Protein AF-A0A3N4ZU89-F1 (afdb_monomer_lite)

Secondary structure (DSSP, 8-state):
-HHHHHHHHHHHHHH---HHHHHHS-HHHHHHHHHHHHHHHHHHHTSPPPTTTT-

Organism: NCBI:txid154117

Foldseek 3Di:
DVVLVVLLVQLCVPPVDDPVVSVPDDPVRSVVSSVVVVVVVVVVVPDPPDPPPVD

Structure (mmCIF, N/CA/C/O backbone):
data_AF-A0A3N4ZU89-F1
#
_entry.id   AF-A0A3N4ZU89-F1
#
loop_
_atom_site.group_PDB
_atom_site.id
_atom_site.type_symbol
_atom_site.label_atom_id
_atom_site.label_alt_id
_atom_site.label_comp_id
_atom_site.label_asym_id
_atom_site.label_entity_id
_atom_site.label_seq_id
_atom_site.pdbx_PDB_ins_code
_atom_site.Cartn_x
_atom_site.Cartn_y
_atom_site.Cartn_z
_atom_site.occupancy
_atom_site.B_iso_or_equiv
_atom_site.auth_seq_id
_atom_site.auth_comp_id
_atom_site.auth_asym_id
_atom_site.auth_atom_id
_atom_site.pdbx_PDB_model_num
ATOM 1 N N . MET A 1 1 ? -9.176 -14.017 6.836 1.00 57.19 1 MET A N 1
ATOM 2 C CA . MET A 1 1 ? -7.985 -13.612 7.619 1.00 57.19 1 MET A CA 1
ATOM 3 C C . MET A 1 1 ? -6.691 -13.745 6.821 1.00 57.19 1 MET A C 1
ATOM 5 O O . MET A 1 1 ? -5.967 -12.764 6.778 1.00 57.19 1 MET A O 1
ATOM 9 N N . ALA A 1 2 ? -6.418 -14.876 6.151 1.00 65.00 2 ALA A N 1
ATOM 10 C CA . ALA A 1 2 ? -5.193 -15.052 5.349 1.00 65.00 2 ALA A CA 1
ATOM 11 C C . ALA A 1 2 ? -4.981 -13.939 4.298 1.00 65.00 2 ALA A C 1
ATOM 13 O O . ALA A 1 2 ? -3.922 -13.329 4.257 1.00 65.00 2 ALA A O 1
ATOM 14 N N . GLN A 1 3 ? -6.037 -13.585 3.560 1.00 84.31 3 GLN A N 1
ATOM 15 C CA . GLN A 1 3 ? -5.972 -12.597 2.478 1.00 84.31 3 GLN A CA 1
ATOM 16 C C . GLN A 1 3 ? -5.667 -11.158 2.942 1.00 84.31 3 GLN A C 1
ATOM 18 O O . GLN A 1 3 ? -5.044 -10.401 2.211 1.00 84.31 3 GLN A O 1
ATOM 23 N N . LEU A 1 4 ? -6.058 -10.780 4.169 1.00 90.62 4 LEU A N 1
AT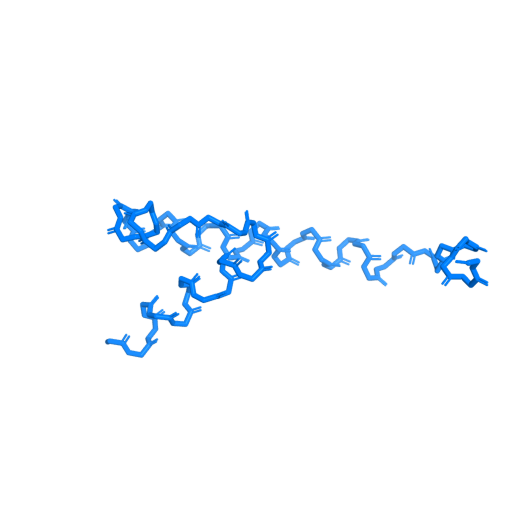OM 24 C CA . LEU A 1 4 ? -5.781 -9.444 4.716 1.00 90.62 4 LEU A CA 1
ATOM 25 C C . LEU A 1 4 ? -4.280 -9.248 4.947 1.00 90.62 4 LEU A C 1
ATOM 27 O O . LEU A 1 4 ? -3.698 -8.282 4.467 1.00 90.62 4 LEU A O 1
ATOM 31 N N . TYR A 1 5 ? -3.662 -10.166 5.691 1.00 94.12 5 TYR A N 1
ATOM 32 C CA . TYR A 1 5 ? -2.242 -10.062 6.018 1.00 94.12 5 TYR A CA 1
ATOM 33 C C . TYR A 1 5 ? -1.360 -10.244 4.788 1.00 94.12 5 TYR A C 1
ATOM 35 O O . TYR A 1 5 ? -0.321 -9.602 4.702 1.00 94.12 5 TYR A O 1
ATOM 43 N N . GLU A 1 6 ? -1.789 -11.061 3.829 1.00 94.75 6 GLU A N 1
ATOM 44 C CA . GLU A 1 6 ? -1.107 -11.220 2.546 1.00 94.75 6 GLU A CA 1
ATOM 45 C C . GLU A 1 6 ? -1.088 -9.908 1.745 1.00 94.75 6 GLU A C 1
ATOM 47 O O . GLU A 1 6 ? -0.020 -9.457 1.339 1.00 94.75 6 GLU A O 1
ATOM 52 N N . GLU A 1 7 ? -2.237 -9.236 1.598 1.00 95.56 7 GLU A N 1
ATOM 53 C CA . GLU A 1 7 ? -2.322 -7.922 0.942 1.00 95.56 7 GLU A CA 1
ATOM 54 C C . GLU A 1 7 ? -1.451 -6.878 1.639 1.00 95.56 7 GLU A C 1
ATOM 56 O O . GLU A 1 7 ? -0.709 -6.138 0.995 1.00 95.56 7 GLU A O 1
ATOM 61 N N . MET A 1 8 ? -1.520 -6.823 2.970 1.00 96.31 8 MET A N 1
ATOM 62 C CA . MET A 1 8 ? -0.723 -5.882 3.749 1.00 96.31 8 MET A CA 1
ATOM 63 C C . MET A 1 8 ? 0.775 -6.167 3.624 1.00 96.31 8 MET A C 1
ATOM 65 O O . MET A 1 8 ? 1.547 -5.232 3.443 1.00 96.31 8 MET A O 1
ATOM 69 N N . ALA A 1 9 ? 1.195 -7.432 3.695 1.00 96.00 9 ALA A N 1
ATOM 70 C CA . ALA A 1 9 ? 2.596 -7.819 3.555 1.00 96.00 9 ALA A CA 1
ATOM 71 C C . ALA A 1 9 ? 3.134 -7.474 2.162 1.00 96.00 9 ALA A C 1
ATOM 73 O O . ALA A 1 9 ? 4.238 -6.946 2.051 1.00 96.00 9 ALA A O 1
ATOM 74 N N . PHE A 1 10 ? 2.339 -7.707 1.116 1.00 95.81 10 PHE A N 1
ATOM 75 C CA . PHE A 1 10 ? 2.704 -7.349 -0.250 1.00 95.81 10 PHE A CA 1
ATOM 76 C C . PHE A 1 10 ? 2.906 -5.836 -0.410 1.00 95.81 10 PHE A C 1
ATOM 78 O O . PHE A 1 10 ? 3.930 -5.396 -0.929 1.00 95.81 10 PHE A O 1
ATOM 85 N N . ILE A 1 11 ? 1.978 -5.023 0.103 1.00 96.38 11 ILE A N 1
ATOM 86 C CA . ILE A 1 11 ? 2.106 -3.560 0.051 1.00 96.38 11 ILE A CA 1
ATOM 87 C C . ILE A 1 11 ? 3.292 -3.085 0.908 1.00 96.38 11 ILE A C 1
ATOM 89 O O . ILE A 1 11 ? 4.081 -2.256 0.456 1.00 96.38 11 ILE A O 1
ATOM 93 N N . ALA A 1 12 ? 3.462 -3.629 2.117 1.00 97.00 12 ALA A N 1
ATOM 94 C CA . ALA A 1 12 ? 4.576 -3.295 3.006 1.00 97.00 12 ALA A CA 1
ATOM 95 C C . ALA A 1 12 ? 5.939 -3.636 2.387 1.00 97.00 12 ALA A C 1
ATOM 97 O O . ALA A 1 12 ? 6.907 -2.906 2.592 1.00 97.00 12 ALA A O 1
ATOM 98 N N . TYR A 1 13 ? 6.024 -4.720 1.618 1.00 95.81 13 TYR A N 1
ATOM 99 C CA . TYR A 1 13 ? 7.247 -5.106 0.924 1.00 95.81 13 TYR A CA 1
ATOM 100 C C . TYR A 1 13 ? 7.665 -4.078 -0.139 1.00 95.81 13 TYR A C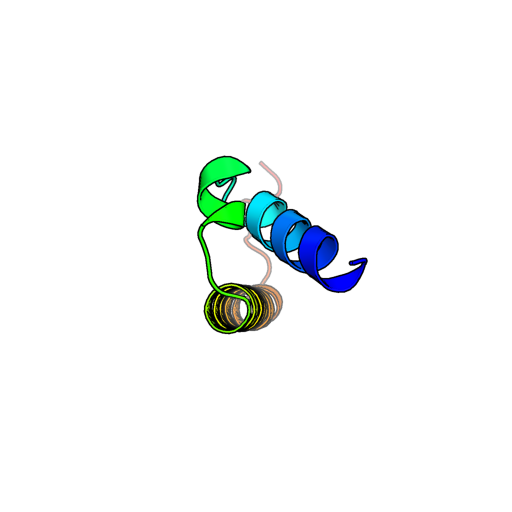 1
ATOM 102 O O . TYR A 1 13 ? 8.852 -3.800 -0.268 1.00 95.81 13 TYR A O 1
ATOM 110 N N . HIS A 1 14 ? 6.707 -3.481 -0.857 1.00 94.56 14 HIS A N 1
ATOM 111 C CA . HIS A 1 14 ? 6.992 -2.547 -1.954 1.00 94.56 14 HIS A CA 1
ATOM 112 C C . HIS A 1 14 ? 7.062 -1.072 -1.540 1.00 94.56 14 HIS A C 1
ATOM 114 O O . HIS A 1 14 ? 7.874 -0.327 -2.083 1.00 94.56 14 HIS A O 1
ATOM 120 N N . PHE A 1 15 ? 6.213 -0.630 -0.611 1.00 94.50 15 PHE A N 1
ATOM 121 C CA . PHE A 1 15 ? 6.139 0.779 -0.203 1.00 94.50 15 PHE A CA 1
ATOM 122 C C . PHE A 1 15 ? 6.628 1.041 1.218 1.00 94.50 15 PHE A C 1
ATOM 124 O O . PHE A 1 15 ? 6.732 2.200 1.616 1.00 94.50 15 PHE A O 1
ATOM 131 N N . HIS A 1 16 ? 6.936 -0.008 1.986 1.00 94.81 16 HIS A N 1
ATOM 132 C CA . HIS A 1 16 ? 7.429 0.100 3.363 1.00 94.81 16 HIS A CA 1
ATOM 133 C C . HIS A 1 16 ? 6.509 0.900 4.294 1.00 94.81 16 HIS A C 1
ATOM 135 O O . HIS A 1 16 ? 6.955 1.481 5.283 1.00 94.81 16 HIS A O 1
ATOM 141 N N . TRP A 1 17 ? 5.209 0.915 3.992 1.00 96.25 17 TRP A N 1
ATOM 142 C CA . TRP A 1 17 ? 4.216 1.557 4.841 1.00 96.25 17 TRP A CA 1
ATOM 143 C C . TRP A 1 17 ? 4.099 0.839 6.188 1.00 96.25 17 TRP A C 1
ATOM 145 O O . TRP A 1 17 ? 4.162 -0.396 6.247 1.00 96.25 17 TRP A O 1
ATOM 155 N N . PRO A 1 18 ? 3.905 1.589 7.285 1.00 96.12 18 PRO A N 1
ATOM 156 C CA . PRO A 1 18 ? 3.754 1.006 8.604 1.00 96.12 18 PRO A CA 1
ATOM 157 C C . PRO A 1 18 ? 2.456 0.196 8.696 1.00 96.12 18 PRO A C 1
ATOM 159 O O . PRO A 1 18 ? 1.433 0.525 8.093 1.00 96.12 18 PRO A O 1
ATOM 162 N N . GLN A 1 19 ? 2.466 -0.850 9.527 1.00 94.19 19 GLN A N 1
ATOM 163 C CA . GLN A 1 19 ? 1.304 -1.721 9.734 1.00 94.19 19 GLN A CA 1
ATOM 164 C C . GLN A 1 19 ? 0.035 -0.940 10.115 1.00 94.19 19 GLN A C 1
ATOM 166 O O . GLN A 1 19 ? -1.061 -1.316 9.707 1.00 94.19 19 GLN A O 1
ATOM 171 N N . THR A 1 20 ? 0.173 0.140 10.886 1.00 96.00 20 THR A N 1
ATOM 172 C CA . THR A 1 20 ? -0.943 0.991 11.321 1.00 96.00 20 THR A CA 1
ATOM 173 C C . THR A 1 20 ? -1.665 1.658 10.153 1.00 96.00 20 THR A C 1
ATOM 175 O O . THR A 1 20 ? -2.891 1.729 10.164 1.00 96.00 20 THR A O 1
ATOM 178 N N . GLU A 1 21 ? -0.931 2.095 9.133 1.00 95.81 21 GLU A N 1
ATOM 179 C CA . GLU A 1 21 ? -1.491 2.695 7.921 1.00 95.81 21 GLU A CA 1
ATOM 180 C C . GLU A 1 21 ? -2.161 1.635 7.041 1.00 95.81 21 GLU A C 1
ATOM 182 O O . GLU A 1 21 ? -3.256 1.829 6.530 1.00 95.81 21 GLU A O 1
ATOM 187 N N . LEU A 1 22 ? -1.575 0.444 6.945 1.00 95.50 22 LEU A N 1
ATOM 188 C CA . LEU A 1 22 ? -2.168 -0.655 6.180 1.00 95.50 22 LEU A CA 1
ATOM 189 C C . LEU A 1 22 ? -3.451 -1.215 6.818 1.00 95.50 22 LEU A C 1
ATOM 191 O O . LEU A 1 22 ? -4.353 -1.672 6.106 1.00 95.50 22 LEU A O 1
ATOM 195 N N . MET A 1 23 ? -3.535 -1.167 8.151 1.00 94.81 23 MET A N 1
ATOM 196 C CA . MET A 1 23 ? -4.726 -1.558 8.910 1.00 94.81 23 MET A CA 1
ATOM 197 C C . MET A 1 23 ? -5.877 -0.558 8.762 1.00 94.81 23 MET A C 1
ATOM 199 O O . MET A 1 23 ? -7.027 -0.957 8.936 1.00 94.81 23 MET A O 1
ATOM 203 N N . SER A 1 24 ? -5.600 0.714 8.450 1.00 96.44 24 SER A N 1
ATOM 204 C CA . SER A 1 24 ? -6.646 1.731 8.272 1.00 96.44 24 SER A CA 1
ATOM 205 C C . SER A 1 24 ? -7.284 1.703 6.881 1.00 96.44 24 SER A C 1
ATOM 207 O O . SER A 1 24 ? -8.387 2.216 6.710 1.00 96.44 24 SER A O 1
ATOM 209 N N . LEU A 1 25 ? -6.625 1.078 5.900 1.00 95.88 25 LEU A N 1
ATOM 210 C CA . LEU A 1 25 ? -7.171 0.912 4.557 1.00 95.88 25 LEU A CA 1
ATOM 211 C C . LEU A 1 25 ? -8.395 -0.012 4.561 1.00 95.88 25 LEU A C 1
ATOM 213 O O . LEU A 1 25 ? -8.431 -1.055 5.220 1.00 95.88 25 LEU A O 1
ATOM 217 N N . GLU A 1 26 ? -9.379 0.301 3.731 1.00 95.94 26 GLU A N 1
ATOM 218 C CA . GLU A 1 26 ? -10.420 -0.657 3.381 1.00 95.94 26 GLU A CA 1
ATOM 219 C C . GLU A 1 26 ? -9.849 -1.768 2.487 1.00 95.94 26 GLU A C 1
ATOM 221 O O . GLU A 1 26 ? -8.847 -1.595 1.786 1.00 95.94 26 GLU A O 1
ATOM 226 N N . HIS A 1 27 ? -10.508 -2.928 2.457 1.00 93.44 27 HIS A N 1
ATOM 227 C CA . HIS A 1 27 ? -10.066 -4.042 1.611 1.00 93.44 27 HIS A CA 1
ATOM 228 C C . HIS A 1 27 ? -10.003 -3.656 0.128 1.00 93.44 27 HIS A C 1
ATOM 230 O O . HIS A 1 27 ? -9.019 -3.966 -0.536 1.00 93.44 27 HIS A O 1
ATOM 236 N N . ALA A 1 28 ? -10.978 -2.890 -0.371 1.00 95.62 28 ALA A N 1
ATOM 237 C CA . ALA A 1 28 ? -10.968 -2.392 -1.747 1.00 95.62 28 ALA A CA 1
ATOM 238 C C . ALA A 1 28 ? -9.747 -1.503 -2.051 1.00 95.62 28 ALA A C 1
ATOM 240 O O . ALA A 1 28 ? -9.171 -1.586 -3.135 1.00 95.62 28 ALA A O 1
ATOM 241 N N . GLN A 1 29 ? -9.315 -0.687 -1.086 1.00 97.06 29 GLN A N 1
ATOM 242 C CA . GLN A 1 29 ? -8.135 0.161 -1.245 1.00 97.06 29 GLN A CA 1
ATOM 243 C C . GLN A 1 29 ? -6.855 -0.677 -1.290 1.00 97.06 29 GLN A C 1
ATOM 245 O O . GLN A 1 29 ? -6.033 -0.470 -2.180 1.00 97.06 29 GLN A O 1
ATOM 250 N N . ARG A 1 30 ? -6.705 -1.666 -0.396 1.00 96.25 30 ARG A N 1
ATOM 251 C CA . ARG A 1 30 ? -5.566 -2.602 -0.444 1.00 96.25 30 ARG A CA 1
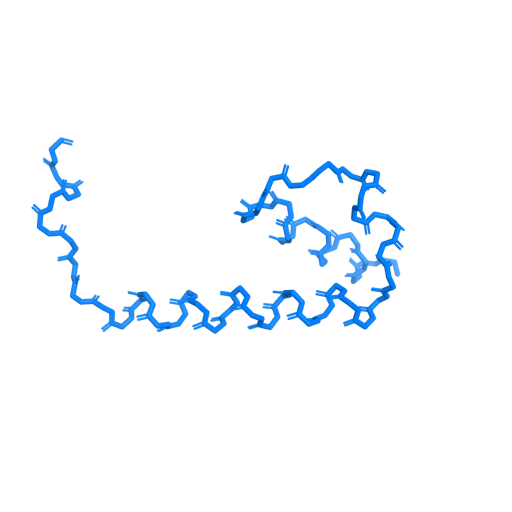ATOM 252 C C . ARG A 1 30 ? -5.497 -3.350 -1.773 1.00 96.25 30 ARG A C 1
ATOM 254 O O . ARG A 1 30 ? -4.441 -3.387 -2.394 1.00 96.25 30 ARG A O 1
ATOM 261 N N . ARG A 1 31 ? -6.628 -3.882 -2.246 1.00 95.62 31 ARG A N 1
ATOM 262 C CA . ARG A 1 31 ? -6.723 -4.574 -3.543 1.00 95.62 31 ARG A CA 1
ATOM 263 C C . ARG A 1 31 ? -6.249 -3.691 -4.696 1.00 95.62 31 ARG A C 1
ATOM 265 O O . ARG A 1 31 ? -5.427 -4.133 -5.494 1.00 95.62 31 ARG A O 1
ATOM 272 N N . ARG A 1 32 ? -6.699 -2.433 -4.732 1.00 96.81 32 ARG A N 1
ATOM 273 C CA . ARG A 1 32 ? -6.264 -1.460 -5.739 1.00 96.81 32 ARG A CA 1
ATOM 274 C C . ARG A 1 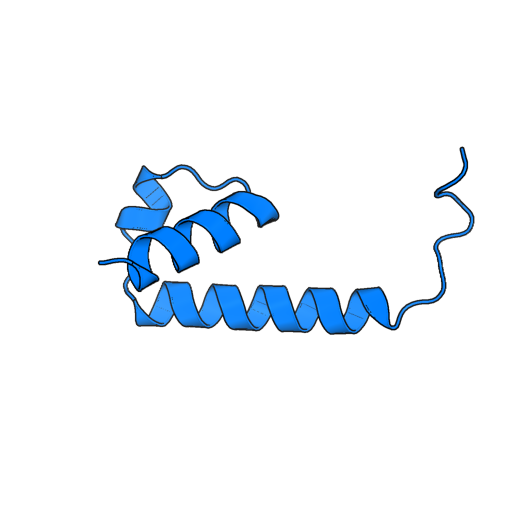32 ? -4.752 -1.236 -5.696 1.00 96.81 32 ARG A C 1
ATOM 276 O O . ARG A 1 32 ? -4.112 -1.254 -6.739 1.00 96.81 32 ARG A O 1
ATOM 283 N N . TRP A 1 33 ? -4.166 -1.074 -4.512 1.00 96.75 33 TRP A N 1
ATOM 284 C CA . TRP A 1 33 ? -2.713 -0.919 -4.391 1.00 96.75 33 TRP A CA 1
ATOM 285 C C . TRP A 1 33 ? -1.948 -2.147 -4.887 1.00 96.75 33 TRP A C 1
ATOM 287 O O . TRP A 1 33 ? -0.987 -1.991 -5.638 1.00 96.75 33 TRP A O 1
ATOM 297 N N . CYS A 1 34 ? -2.399 -3.359 -4.555 1.00 95.94 34 CYS A N 1
ATOM 298 C CA . CYS A 1 34 ? -1.804 -4.585 -5.091 1.00 95.94 34 CYS A CA 1
ATOM 299 C C . CYS A 1 34 ? -1.855 -4.632 -6.631 1.00 95.94 34 CYS A C 1
ATOM 301 O O . CYS A 1 34 ? -0.889 -5.059 -7.271 1.00 95.94 34 CYS A O 1
ATOM 303 N N . GLU A 1 35 ? -2.959 -4.181 -7.236 1.00 95.88 35 GLU A N 1
ATOM 304 C CA . GLU A 1 35 ? -3.113 -4.103 -8.693 1.00 95.88 35 GLU A CA 1
ATOM 305 C C . GLU A 1 35 ? -2.158 -3.085 -9.327 1.00 95.88 35 GLU A C 1
ATOM 307 O O . GLU A 1 35 ? -1.515 -3.410 -10.328 1.00 95.88 35 GLU A O 1
ATOM 312 N N . GLU A 1 36 ? -2.020 -1.889 -8.747 1.00 97.31 36 GLU A N 1
ATOM 313 C CA . GLU A 1 36 ? -1.100 -0.851 -9.237 1.00 97.31 36 GLU A CA 1
ATOM 314 C C . GLU A 1 36 ? 0.365 -1.292 -9.136 1.00 97.31 36 GLU A C 1
ATOM 316 O O . GLU A 1 36 ? 1.103 -1.205 -10.118 1.00 97.31 36 GLU A O 1
ATOM 321 N N . ILE A 1 37 ? 0.773 -1.852 -7.991 1.00 94.94 37 ILE A N 1
ATOM 322 C CA . ILE A 1 37 ? 2.121 -2.413 -7.799 1.00 94.94 37 ILE A CA 1
ATOM 323 C C . ILE A 1 37 ? 2.404 -3.473 -8.870 1.00 9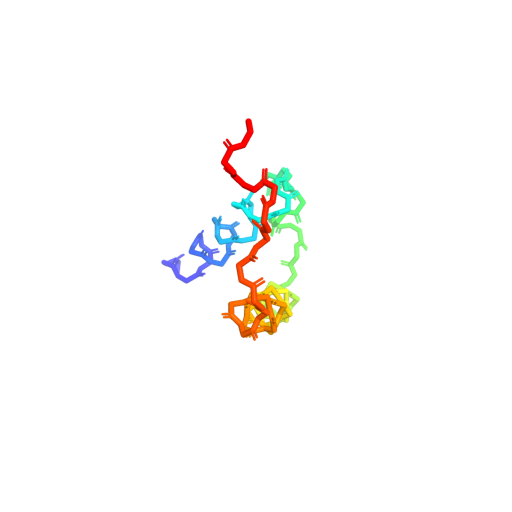4.94 37 ILE A C 1
ATOM 325 O O . ILE A 1 37 ? 3.432 -3.435 -9.544 1.00 94.94 37 ILE A O 1
ATOM 329 N N . SER A 1 38 ? 1.459 -4.389 -9.090 1.00 91.69 38 SER A N 1
ATOM 330 C CA . SER A 1 38 ? 1.615 -5.443 -10.094 1.00 91.69 38 SER A CA 1
ATOM 331 C C . SER A 1 38 ? 1.690 -4.887 -11.520 1.00 91.69 38 SER A C 1
ATOM 333 O O . SER A 1 38 ? 2.415 -5.427 -12.354 1.00 91.69 38 SER A O 1
ATOM 335 N N . GLN A 1 39 ? 0.943 -3.823 -11.833 1.00 93.44 39 GLN A N 1
ATOM 336 C CA . GLN A 1 39 ? 1.031 -3.146 -13.129 1.00 93.44 39 GLN A CA 1
ATOM 337 C C . GLN A 1 39 ? 2.393 -2.484 -13.337 1.00 93.44 39 GLN A C 1
ATOM 339 O O . GLN A 1 39 ? 2.946 -2.589 -14.432 1.00 93.44 39 GLN A O 1
ATOM 344 N N . ILE A 1 40 ? 2.928 -1.824 -12.309 1.00 91.88 40 ILE A N 1
ATOM 345 C CA . ILE A 1 40 ? 4.253 -1.199 -12.348 1.00 91.88 40 ILE A CA 1
ATOM 346 C C . ILE A 1 40 ? 5.325 -2.269 -12.562 1.00 91.88 40 ILE A C 1
ATOM 348 O O . ILE A 1 40 ? 6.094 -2.152 -13.513 1.00 91.88 40 ILE A O 1
ATOM 352 N N . ASN A 1 41 ? 5.316 -3.343 -11.768 1.00 88.19 41 ASN A N 1
ATOM 353 C CA . ASN A 1 41 ? 6.296 -4.425 -11.894 1.00 88.19 41 ASN A CA 1
ATOM 354 C C . ASN A 1 41 ? 6.252 -5.061 -13.288 1.00 88.19 41 ASN A C 1
ATOM 356 O O . ASN A 1 41 ? 7.285 -5.173 -13.929 1.00 88.19 41 ASN A O 1
ATOM 360 N N . ARG A 1 42 ? 5.062 -5.339 -13.842 1.00 88.38 42 ARG A N 1
ATOM 361 C CA . ARG A 1 42 ? 4.946 -5.852 -15.223 1.00 88.38 42 ARG A CA 1
ATOM 362 C C . ARG A 1 42 ? 5.529 -4.910 -16.279 1.00 88.38 42 ARG A C 1
ATOM 364 O O . ARG A 1 42 ? 6.021 -5.381 -17.300 1.00 88.38 42 ARG A O 1
ATOM 371 N N . ARG A 1 43 ? 5.435 -3.590 -16.080 1.00 88.75 43 ARG A N 1
ATOM 372 C CA . ARG A 1 43 ? 6.035 -2.599 -16.993 1.00 88.75 43 ARG A CA 1
ATOM 373 C C . ARG A 1 43 ? 7.556 -2.554 -16.849 1.00 88.75 43 ARG A C 1
ATOM 375 O O . ARG A 1 43 ? 8.231 -2.379 -17.856 1.00 88.75 43 ARG A O 1
ATOM 382 N N . LEU A 1 44 ? 8.070 -2.708 -15.629 1.00 86.00 44 LEU A N 1
ATOM 383 C CA . LEU A 1 44 ? 9.505 -2.727 -15.336 1.00 86.00 44 LEU A CA 1
ATOM 384 C C . LEU A 1 44 ? 10.174 -4.028 -15.789 1.00 86.00 44 LEU A C 1
ATOM 386 O O . LEU A 1 44 ?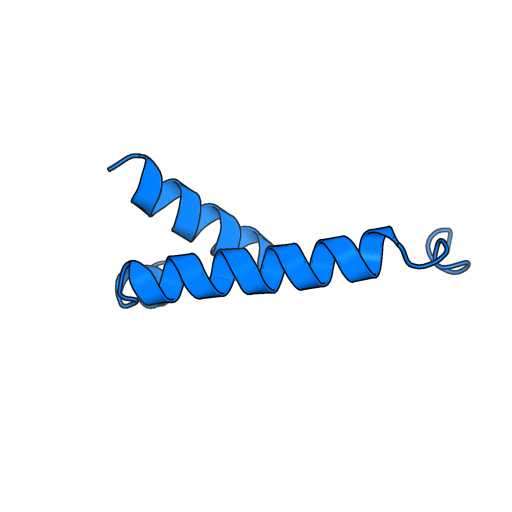 11.225 -3.967 -16.409 1.00 86.00 44 LEU A O 1
ATOM 390 N N . ASP A 1 45 ? 9.543 -5.181 -15.575 1.00 78.81 45 ASP A N 1
ATOM 391 C CA . ASP A 1 45 ? 10.053 -6.486 -16.020 1.00 78.81 45 ASP A CA 1
ATOM 392 C C . ASP A 1 45 ? 10.142 -6.579 -17.556 1.00 78.81 45 ASP A C 1
ATOM 394 O O . ASP A 1 45 ? 10.934 -7.345 -18.100 1.00 78.81 45 ASP A O 1
ATOM 398 N N . GLY A 1 46 ? 9.331 -5.791 -18.271 1.00 68.81 46 GLY A N 1
ATOM 399 C CA . GLY A 1 46 ? 9.409 -5.626 -19.724 1.00 68.81 46 GLY A CA 1
ATOM 400 C C . GLY A 1 46 ? 10.409 -4.561 -20.193 1.00 68.81 46 GLY A C 1
ATOM 401 O O . GLY A 1 46 ? 10.574 -4.388 -21.403 1.00 68.81 46 GLY A O 1
ATOM 402 N N . ALA A 1 47 ? 11.052 -3.829 -19.278 1.00 59.03 47 ALA A N 1
ATOM 403 C CA . ALA A 1 47 ? 12.106 -2.877 -19.604 1.00 59.03 47 ALA A CA 1
ATOM 404 C C . ALA A 1 47 ? 13.442 -3.623 -19.799 1.00 59.03 47 ALA A C 1
ATOM 406 O O . ALA A 1 47 ? 13.712 -4.600 -19.099 1.00 59.03 47 ALA A O 1
ATOM 407 N N . PRO A 1 48 ? 14.294 -3.206 -20.755 1.00 59.47 48 PRO A N 1
ATOM 408 C CA . PRO A 1 48 ? 15.614 -3.806 -20.912 1.00 59.47 48 PRO A CA 1
ATOM 409 C C . PRO A 1 48 ? 16.411 -3.676 -19.607 1.00 59.47 48 PRO A C 1
ATOM 411 O O . PRO A 1 48 ? 16.311 -2.652 -18.929 1.00 59.47 48 PRO A O 1
ATOM 414 N N . ALA A 1 49 ? 17.199 -4.709 -19.281 1.00 63.22 49 ALA A N 1
ATOM 415 C CA . ALA A 1 49 ? 18.046 -4.734 -18.091 1.00 63.22 49 ALA A CA 1
ATOM 416 C C . ALA A 1 49 ? 18.848 -3.434 -17.986 1.00 63.22 49 ALA A C 1
ATOM 418 O O . ALA A 1 49 ? 19.466 -2.997 -18.964 1.00 63.22 49 ALA A O 1
ATOM 419 N N . ASN A 1 50 ? 18.811 -2.813 -16.810 1.00 62.72 50 ASN A N 1
ATOM 420 C CA . ASN A 1 50 ? 19.531 -1.581 -16.575 1.00 62.72 50 ASN A CA 1
ATOM 421 C C . ASN A 1 50 ? 21.042 -1.884 -16.638 1.00 62.72 50 ASN A C 1
ATOM 423 O O . ASN A 1 50 ? 21.544 -2.650 -15.815 1.00 62.72 50 ASN A O 1
ATOM 427 N N . PRO A 1 51 ? 21.797 -1.301 -17.590 1.00 63.28 51 PRO A N 1
ATOM 428 C CA . PRO A 1 51 ? 23.227 -1.577 -17.750 1.00 63.28 51 PRO A CA 1
ATOM 429 C C . PRO A 1 51 ? 24.082 -1.117 -16.555 1.00 63.28 51 PRO A C 1
ATOM 431 O O . PRO A 1 51 ? 25.290 -1.342 -16.551 1.00 63.28 51 PRO A O 1
ATOM 434 N N . PHE A 1 52 ? 23.475 -0.476 -15.552 1.00 61.62 52 PHE A N 1
ATOM 435 C CA . PHE A 1 52 ? 24.128 -0.032 -14.324 1.00 61.62 52 PHE A CA 1
ATOM 436 C C . PHE A 1 52 ? 23.931 -0.972 -13.123 1.00 61.62 52 PHE A C 1
ATOM 438 O O . PHE A 1 52 ? 24.539 -0.724 -12.088 1.00 61.62 52 PHE A O 1
ATOM 445 N N . ASP A 1 53 ? 23.158 -2.058 -13.240 1.00 64.38 53 ASP A N 1
ATOM 446 C CA . ASP A 1 53 ? 22.904 -2.981 -12.115 1.00 64.38 53 ASP A CA 1
ATOM 447 C C . ASP A 1 53 ? 24.132 -3.843 -11.728 1.00 64.38 53 ASP A C 1
ATOM 449 O O . ASP A 1 53 ? 24.104 -4.566 -10.736 1.00 64.38 53 ASP A O 1
ATOM 453 N N . THR A 1 54 ? 25.227 -3.768 -12.493 1.00 53.12 54 THR A N 1
ATOM 454 C CA . THR A 1 54 ? 26.504 -4.464 -12.230 1.00 53.12 54 THR A CA 1
ATOM 455 C C . THR A 1 54 ? 27.622 -3.565 -11.679 1.00 53.12 54 THR A C 1
ATOM 457 O O . THR A 1 54 ? 28.791 -3.940 -11.784 1.00 53.12 54 THR A O 1
ATOM 460 N N . LEU A 1 55 ? 27.305 -2.390 -11.124 1.00 44.31 55 LEU A N 1
ATOM 461 C CA . LEU A 1 55 ? 28.288 -1.491 -10.493 1.00 44.31 55 LEU A CA 1
ATOM 462 C C . LEU A 1 55 ? 28.230 -1.529 -8.963 1.00 44.31 55 LEU A C 1
ATOM 464 O O . LEU A 1 55 ? 27.112 -1.467 -8.408 1.00 44.31 55 LEU A O 1
#

Sequence (55 aa):
MAQLYEEMAFIAYHFHWPQTELMSLEHAQRRRWCEEISQINRRLDGAPANPFDTL

InterPro domains:
  IPR046648 Domain of unknown function DUF6760 [PF20546] (3-47)

Radius of gyration: 13.96 Å; chains: 1; bounding box: 39×18×32 Å

pLDDT: mean 86.59, std 14.64, range [44.31, 97.31]